Protein AF-A0AAP3A3Q9-F1 (afdb_monomer)

Secondary structure (DSSP, 8-state):
-EEE---TTS-HHHHHHHHHTTEEEE---HHHHHHHHHHHHHHTTS-HHHHHHHHHHHHHHHHHHHHHHTT-TT---

Foldseek 3Di:
DDEAEPCPPPDLVVLVVVVVVPHPYYDDDVVLVVQLVVLCVVCVVPPPVVSVVSSVVSSVVSVVVVCVSNVVPPVDD

Solvent-accessible surface area (backbone atoms only — not comparable to full-atom values): 4419 Å² total; per-residue (Å²): 128,38,74,41,75,78,46,58,88,59,52,72,66,55,51,49,50,44,39,78,73,49,43,71,42,76,45,75,52,66,58,44,51,48,34,28,52,52,33,42,68,78,29,66,90,46,60,67,76,55,31,52,49,48,22,52,47,37,30,49,52,54,50,52,54,47,34,55,68,72,67,54,62,90,69,80,132

Structure (mmCIF, N/CA/C/O backbone):
data_AF-A0AAP3A3Q9-F1
#
_entry.id   AF-A0AAP3A3Q9-F1
#
loop_
_atom_site.group_PDB
_atom_site.id
_atom_site.type_symbol
_atom_site.label_atom_id
_atom_site.label_alt_id
_atom_site.label_comp_id
_atom_site.label_asym_id
_atom_site.label_entity_id
_atom_site.label_seq_id
_atom_site.pdbx_PDB_ins_code
_atom_site.Cartn_x
_atom_site.Cartn_y
_atom_site.Cartn_z
_atom_site.occupancy
_atom_site.B_iso_or_equiv
_atom_site.auth_seq_id
_atom_site.auth_comp_id
_atom_site.auth_asym_id
_atom_site.auth_atom_id
_atom_site.pdbx_PDB_model_num
ATOM 1 N N . PRO A 1 1 ? -15.724 8.575 13.313 1.00 82.25 1 PRO A N 1
ATOM 2 C CA . PRO A 1 1 ? -14.595 7.808 12.725 1.00 82.25 1 PRO A CA 1
ATOM 3 C C . PRO A 1 1 ? -13.400 8.732 12.443 1.00 82.25 1 PRO A C 1
ATOM 5 O O . PRO A 1 1 ? -13.591 9.757 11.794 1.00 82.25 1 PRO A O 1
ATOM 8 N N . LEU A 1 2 ? -12.210 8.415 12.968 1.00 96.94 2 LEU A N 1
ATOM 9 C CA . LEU A 1 2 ? -11.004 9.239 12.789 1.00 96.94 2 LEU A CA 1
ATOM 10 C C . LEU A 1 2 ? -10.222 8.840 11.527 1.00 96.94 2 LEU A C 1
ATOM 12 O O . LEU A 1 2 ? -10.287 7.688 11.086 1.00 96.94 2 LEU A O 1
ATOM 16 N N . VAL A 1 3 ? -9.478 9.794 10.957 1.00 97.69 3 VAL A N 1
ATOM 17 C CA . VAL A 1 3 ? -8.703 9.622 9.717 1.00 97.69 3 VAL A CA 1
ATOM 18 C C . VAL A 1 3 ? -7.214 9.828 9.986 1.00 97.69 3 VAL A C 1
ATOM 20 O O . VAL A 1 3 ? -6.830 10.835 10.575 1.00 97.69 3 VAL A O 1
ATOM 23 N N . LEU A 1 4 ? -6.379 8.906 9.506 1.00 97.19 4 LEU A N 1
ATOM 24 C CA . LEU A 1 4 ? -4.923 9.013 9.530 1.00 97.19 4 LEU A CA 1
ATOM 25 C C . LEU A 1 4 ? -4.398 9.402 8.142 1.00 97.19 4 LEU A C 1
ATOM 27 O O . LEU A 1 4 ? -4.492 8.633 7.179 1.00 97.19 4 LEU A O 1
ATOM 31 N N . HIS A 1 5 ? -3.839 10.607 8.046 1.00 95.56 5 HIS A N 1
ATOM 32 C CA . HIS A 1 5 ? -3.121 11.089 6.866 1.00 95.56 5 HIS A CA 1
ATOM 33 C C . HIS A 1 5 ? -1.624 10.776 6.967 1.00 95.56 5 HIS A C 1
ATOM 35 O O . HIS A 1 5 ? -1.082 10.700 8.063 1.00 95.56 5 HIS A O 1
ATOM 41 N N . GLY A 1 6 ? -0.956 10.616 5.818 1.00 91.44 6 GLY A N 1
ATOM 42 C CA . GLY A 1 6 ? 0.497 10.416 5.777 1.00 91.44 6 GLY A CA 1
ATOM 43 C C . GLY A 1 6 ? 0.963 9.085 6.373 1.00 91.44 6 GLY A C 1
ATOM 44 O O . GLY A 1 6 ? 2.030 9.029 6.966 1.00 91.44 6 GLY A O 1
ATOM 45 N N . ALA A 1 7 ? 0.174 8.017 6.231 1.00 92.38 7 ALA A N 1
ATOM 46 C CA . ALA A 1 7 ? 0.474 6.733 6.865 1.00 92.38 7 ALA A CA 1
ATOM 47 C C . ALA A 1 7 ? 1.661 5.979 6.236 1.00 92.38 7 ALA A C 1
ATOM 49 O O . ALA A 1 7 ? 2.218 5.073 6.854 1.00 92.38 7 ALA A O 1
ATOM 50 N N . SER A 1 8 ? 2.057 6.332 5.010 1.00 90.62 8 SER A N 1
ATOM 51 C CA . SER A 1 8 ? 3.181 5.684 4.332 1.00 90.62 8 SER A CA 1
ATOM 52 C C . SER A 1 8 ? 4.498 5.967 5.063 1.00 90.62 8 SER A C 1
ATOM 54 O O . SER A 1 8 ? 4.906 7.118 5.189 1.00 90.62 8 SER A O 1
ATOM 56 N N . GLY A 1 9 ? 5.170 4.903 5.512 1.00 90.31 9 GLY A N 1
ATOM 57 C CA . GLY A 1 9 ? 6.419 4.969 6.283 1.00 90.31 9 GLY A CA 1
ATOM 58 C C . GLY A 1 9 ? 6.240 4.840 7.800 1.00 90.31 9 GLY A C 1
ATOM 59 O O . GLY A 1 9 ? 7.229 4.653 8.503 1.00 90.31 9 GLY A O 1
ATOM 60 N N . ILE A 1 10 ? 5.002 4.878 8.304 1.00 95.69 10 ILE A N 1
ATOM 61 C CA . ILE A 1 10 ? 4.697 4.523 9.696 1.00 95.69 10 ILE A CA 1
ATOM 62 C C . ILE A 1 10 ? 4.847 3.006 9.868 1.00 95.69 10 ILE A C 1
ATOM 64 O O . ILE A 1 10 ? 4.516 2.236 8.963 1.00 95.69 10 ILE A O 1
ATOM 68 N N . SER A 1 11 ? 5.345 2.574 11.028 1.00 96.69 11 SER A N 1
ATOM 69 C CA . SER A 1 11 ? 5.508 1.152 11.320 1.00 96.69 11 SER A CA 1
ATOM 70 C C . SER A 1 11 ? 4.157 0.429 11.390 1.00 96.69 11 SER A C 1
ATOM 72 O O . SER A 1 11 ? 3.150 0.978 11.840 1.00 96.69 11 SER A O 1
ATOM 74 N N . ASP A 1 12 ? 4.131 -0.844 11.000 1.00 96.69 12 ASP A N 1
ATOM 75 C CA . ASP A 1 12 ? 2.921 -1.668 11.084 1.00 96.69 12 ASP A CA 1
ATOM 76 C C . ASP A 1 12 ? 2.383 -1.779 12.525 1.00 96.69 12 ASP A C 1
ATOM 78 O O . ASP A 1 12 ? 1.174 -1.900 12.732 1.00 96.69 12 ASP A O 1
ATOM 82 N N . ALA A 1 13 ? 3.265 -1.716 13.530 1.00 97.69 13 ALA A N 1
ATOM 83 C CA . ALA A 1 13 ? 2.893 -1.730 14.944 1.00 97.69 13 ALA A CA 1
ATOM 84 C C . ALA A 1 13 ? 2.164 -0.442 15.359 1.00 97.69 13 ALA A C 1
ATOM 86 O O . ALA A 1 13 ? 1.124 -0.503 16.023 1.00 97.69 13 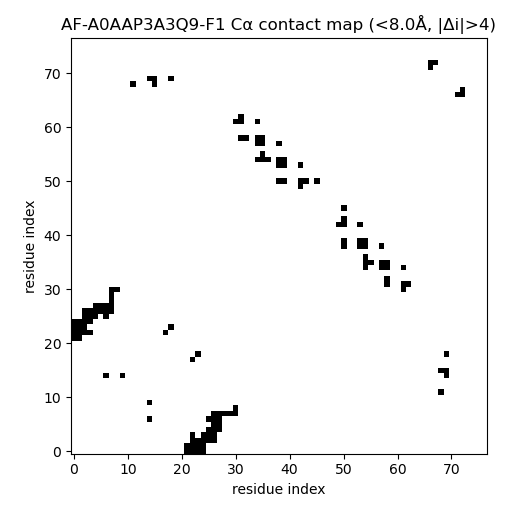ALA A O 1
ATOM 87 N N . ASP A 1 14 ? 2.656 0.714 14.914 1.00 98.06 14 ASP A N 1
ATOM 88 C CA . ASP A 1 14 ? 2.023 2.004 15.191 1.00 98.06 14 ASP A CA 1
ATOM 89 C C . ASP A 1 14 ? 0.699 2.146 14.439 1.00 98.06 14 ASP A C 1
ATOM 91 O O . ASP A 1 14 ? -0.269 2.651 15.001 1.00 98.06 14 ASP A O 1
ATOM 95 N N . ILE A 1 15 ? 0.606 1.631 13.207 1.00 97.75 15 ILE A N 1
ATOM 96 C CA . ILE A 1 15 ? -0.662 1.565 12.466 1.00 97.75 15 ILE A CA 1
ATOM 97 C C . ILE A 1 15 ? -1.703 0.754 13.242 1.00 97.75 15 ILE A C 1
ATOM 99 O O . ILE A 1 15 ? -2.822 1.225 13.445 1.00 97.75 15 ILE A O 1
ATOM 103 N N . LYS A 1 16 ? -1.341 -0.442 13.719 1.00 97.62 16 LYS A N 1
ATOM 104 C CA . LYS A 1 16 ? -2.241 -1.285 14.524 1.00 97.62 16 LYS A CA 1
ATOM 105 C C . LYS A 1 16 ? -2.664 -0.596 15.821 1.00 97.62 16 LYS A C 1
ATOM 107 O O . LYS A 1 16 ? -3.830 -0.677 16.201 1.00 97.62 16 LYS A O 1
ATOM 112 N N . THR A 1 17 ? -1.740 0.116 16.462 1.00 98.06 17 THR A N 1
ATOM 113 C CA . THR A 1 17 ? -2.020 0.907 17.668 1.00 98.06 17 THR A CA 1
ATOM 114 C C . THR A 1 17 ? -2.965 2.070 17.363 1.00 98.06 17 THR A C 1
ATOM 116 O O . THR A 1 17 ? -3.939 2.285 18.071 1.00 98.06 17 THR A O 1
ATOM 119 N N . ALA A 1 18 ? -2.758 2.797 16.267 1.00 97.56 18 ALA A N 1
ATOM 120 C CA . ALA A 1 18 ? -3.638 3.891 15.869 1.00 97.56 18 ALA A CA 1
ATOM 121 C C . ALA A 1 18 ? -5.068 3.400 15.568 1.00 97.56 18 ALA A C 1
ATOM 123 O O . ALA A 1 18 ? -6.042 4.058 15.940 1.00 97.56 18 ALA A O 1
ATOM 124 N N . ILE A 1 19 ? -5.206 2.224 14.945 1.00 97.69 19 ILE A N 1
ATOM 125 C CA . ILE A 1 19 ? -6.507 1.578 14.714 1.00 97.69 19 ILE A CA 1
ATOM 126 C C . ILE A 1 19 ? -7.191 1.244 16.046 1.00 97.69 19 ILE A C 1
ATOM 128 O O . ILE A 1 19 ? -8.364 1.577 16.217 1.00 97.69 19 ILE A O 1
ATOM 132 N N . SER A 1 20 ? -6.474 0.654 17.013 1.00 97.56 20 SER A N 1
ATOM 133 C CA . SER A 1 20 ? -7.056 0.335 18.329 1.00 97.56 20 SER A CA 1
ATOM 134 C C . SER A 1 20 ? -7.479 1.580 19.121 1.00 97.56 20 SER A C 1
ATOM 136 O O . SER A 1 20 ? -8.380 1.497 19.953 1.00 97.56 20 SER A O 1
A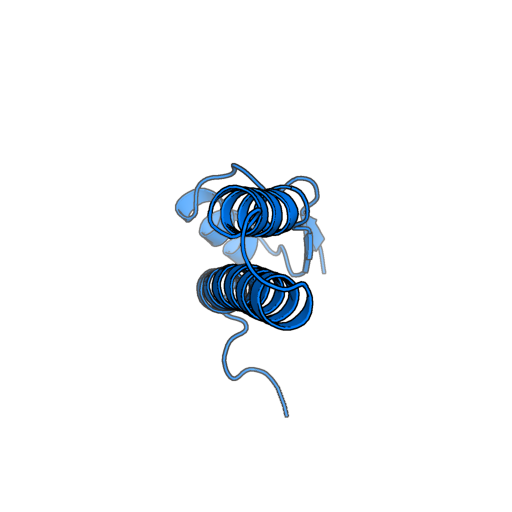TOM 138 N N . LEU A 1 21 ? -6.897 2.742 18.809 1.00 97.62 21 LEU A N 1
ATOM 139 C CA . LEU A 1 21 ? -7.247 4.050 19.373 1.00 97.62 21 LEU A CA 1
ATOM 140 C C . LEU A 1 21 ? -8.350 4.799 18.596 1.00 97.62 21 LEU A C 1
ATOM 142 O O . LEU A 1 21 ? -8.684 5.931 18.944 1.00 97.62 21 LEU A O 1
ATOM 146 N N . GLY A 1 22 ? -8.947 4.189 17.565 1.00 97.25 22 GLY A N 1
ATOM 147 C CA . GLY A 1 22 ? -10.146 4.709 16.895 1.00 97.25 22 GLY A CA 1
ATOM 148 C C . GLY A 1 22 ? -9.938 5.298 15.495 1.00 97.25 22 GLY A C 1
ATOM 149 O O . GLY A 1 22 ? -10.883 5.874 14.936 1.00 97.25 22 GLY A O 1
ATOM 150 N N . ILE A 1 23 ? -8.749 5.152 14.893 1.00 98.06 23 ILE A N 1
ATOM 151 C CA . ILE A 1 23 ? -8.576 5.392 13.452 1.00 98.06 23 ILE A CA 1
ATOM 152 C C . ILE A 1 23 ? -9.412 4.376 12.667 1.00 98.06 23 ILE A C 1
ATOM 154 O O . ILE A 1 23 ? -9.257 3.169 12.817 1.00 98.06 23 ILE A O 1
ATOM 158 N N . ALA A 1 24 ? -10.269 4.885 11.785 1.00 97.12 24 ALA A N 1
ATOM 159 C CA . ALA A 1 24 ? -11.172 4.086 10.956 1.00 97.12 24 ALA A CA 1
ATOM 160 C C . ALA A 1 24 ? -10.937 4.278 9.446 1.00 97.12 24 ALA A C 1
ATOM 162 O O . ALA A 1 24 ? -11.517 3.566 8.632 1.00 97.12 24 ALA A O 1
ATOM 163 N N . LYS A 1 25 ? -10.100 5.248 9.054 1.00 97.88 25 LYS A N 1
ATOM 164 C CA . LYS A 1 25 ? -9.706 5.497 7.663 1.00 97.88 25 LYS A CA 1
ATOM 165 C C . LYS A 1 25 ? -8.224 5.838 7.604 1.00 97.88 25 LYS A C 1
ATOM 167 O O . LYS A 1 25 ? -7.777 6.746 8.297 1.00 97.88 25 LYS A O 1
ATOM 172 N N . ILE A 1 26 ? -7.481 5.159 6.739 1.00 97.50 26 ILE A N 1
ATOM 173 C CA . ILE A 1 26 ? -6.039 5.360 6.571 1.00 97.50 26 ILE A CA 1
ATOM 174 C C . ILE A 1 26 ? -5.766 5.743 5.117 1.00 97.50 26 ILE A C 1
ATOM 176 O O . ILE A 1 26 ? -6.245 5.081 4.197 1.00 97.50 26 ILE A O 1
ATOM 180 N N . ASN A 1 27 ? -5.016 6.824 4.901 1.00 96.69 27 ASN A N 1
ATOM 181 C CA . ASN A 1 27 ? -4.603 7.247 3.566 1.00 96.69 27 ASN A CA 1
ATOM 182 C C . ASN A 1 27 ? -3.196 6.735 3.248 1.00 96.69 27 ASN A C 1
ATOM 184 O O . ASN A 1 27 ? -2.237 7.104 3.927 1.00 96.69 27 ASN A O 1
ATOM 188 N N . ILE A 1 28 ? -3.077 5.981 2.154 1.00 95.44 28 ILE A N 1
ATOM 189 C CA . ILE A 1 28 ? -1.808 5.535 1.570 1.00 95.44 28 ILE A CA 1
ATOM 190 C C . ILE A 1 28 ? -1.70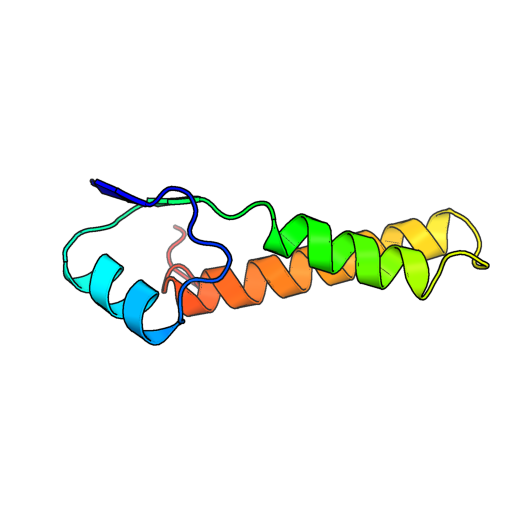5 6.031 0.125 1.00 95.44 28 ILE A C 1
ATOM 192 O O . ILE A 1 28 ? -2.672 5.965 -0.632 1.00 95.44 28 ILE A O 1
ATOM 196 N N . HIS A 1 29 ? -0.545 6.561 -0.257 1.00 96.19 29 HIS A N 1
ATOM 197 C CA . HIS A 1 29 ? -0.294 7.011 -1.631 1.00 96.19 29 HIS A CA 1
ATOM 198 C C . HIS A 1 29 ? 1.152 6.746 -2.028 1.00 96.19 29 HIS A C 1
ATOM 200 O O . HIS A 1 29 ? 1.405 6.004 -2.972 1.00 96.19 29 HIS A O 1
ATOM 206 N N . THR A 1 30 ? 2.101 7.284 -1.259 1.00 97.38 30 THR A N 1
ATOM 207 C CA . THR A 1 30 ? 3.533 7.199 -1.563 1.00 97.38 30 THR A CA 1
ATOM 208 C C . THR A 1 30 ? 4.000 5.762 -1.757 1.00 97.38 30 THR A C 1
ATOM 210 O O . THR A 1 30 ? 4.698 5.469 -2.719 1.00 97.38 30 THR A O 1
ATOM 213 N N . GLU A 1 31 ? 3.568 4.841 -0.902 1.00 95.88 31 GLU A N 1
ATOM 214 C CA . GLU A 1 31 ? 3.933 3.426 -1.010 1.00 95.88 31 GLU A CA 1
ATOM 215 C C . GLU A 1 31 ? 3.351 2.709 -2.240 1.00 95.88 31 GLU A C 1
ATOM 217 O O . GLU A 1 31 ? 3.985 1.790 -2.757 1.00 95.88 31 GLU A O 1
ATOM 222 N N . LEU A 1 32 ? 2.174 3.127 -2.724 1.00 97.94 32 LEU A N 1
ATOM 223 C CA . LEU A 1 32 ? 1.571 2.591 -3.949 1.00 97.94 32 LEU A CA 1
ATOM 224 C C . LEU A 1 32 ? 2.352 3.099 -5.163 1.00 97.94 32 LEU A C 1
ATOM 226 O O . LEU A 1 32 ? 2.691 2.324 -6.054 1.00 97.94 32 LEU A O 1
ATOM 230 N N . CYS A 1 33 ? 2.711 4.386 -5.158 1.00 98.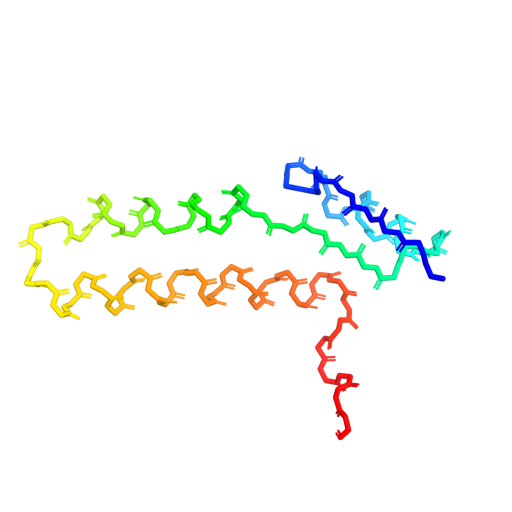12 33 CYS A N 1
ATOM 231 C CA . CYS A 1 33 ? 3.571 4.984 -6.175 1.00 98.12 33 CYS A CA 1
ATOM 232 C C . CYS A 1 33 ? 4.962 4.342 -6.188 1.00 98.12 33 CYS A C 1
ATOM 234 O O . CYS A 1 33 ? 5.500 4.083 -7.256 1.00 98.12 33 CYS A O 1
ATOM 236 N N . GLN A 1 34 ? 5.538 4.038 -5.023 1.00 98.25 34 GLN A N 1
ATOM 237 C CA . GLN A 1 34 ? 6.813 3.325 -4.926 1.00 98.25 34 GLN A CA 1
ATOM 238 C C . GLN A 1 34 ? 6.731 1.925 -5.536 1.00 98.25 34 GLN A C 1
ATOM 240 O O . GLN A 1 34 ? 7.605 1.572 -6.321 1.00 98.25 34 GLN A O 1
ATOM 245 N N . ALA A 1 35 ? 5.674 1.159 -5.239 1.00 98.44 35 ALA A N 1
ATOM 246 C CA . ALA A 1 35 ? 5.461 -0.153 -5.852 1.00 98.44 35 ALA A CA 1
ATOM 247 C C . ALA A 1 35 ? 5.350 -0.051 -7.385 1.00 98.44 35 ALA A C 1
ATOM 249 O O . ALA A 1 35 ? 5.999 -0.809 -8.102 1.00 98.44 35 ALA A O 1
ATOM 250 N N . ALA A 1 36 ? 4.606 0.940 -7.889 1.00 98.62 36 ALA A N 1
ATOM 251 C CA . ALA A 1 36 ? 4.521 1.207 -9.322 1.00 98.62 36 ALA A CA 1
ATOM 252 C C . ALA A 1 36 ? 5.883 1.575 -9.934 1.00 98.62 36 ALA A C 1
ATOM 254 O O . ALA A 1 36 ? 6.259 1.015 -10.956 1.00 98.62 36 ALA A O 1
ATOM 255 N N . MET A 1 37 ? 6.640 2.489 -9.318 1.00 98.62 37 MET A N 1
ATOM 256 C CA . MET A 1 37 ? 7.939 2.941 -9.834 1.00 98.62 37 MET A CA 1
ATOM 257 C C . MET A 1 37 ? 8.978 1.818 -9.881 1.00 98.62 37 MET A C 1
ATOM 259 O O . MET A 1 37 ? 9.750 1.750 -10.836 1.00 98.62 37 MET A O 1
ATOM 263 N N . VAL A 1 38 ? 8.991 0.933 -8.879 1.00 98.62 38 VAL A N 1
ATOM 264 C CA . VAL A 1 38 ? 9.849 -0.262 -8.884 1.00 98.62 38 VAL A CA 1
ATOM 265 C C . VAL A 1 38 ? 9.480 -1.164 -10.061 1.00 98.62 38 VAL A C 1
ATOM 267 O O . VAL A 1 38 ? 10.348 -1.467 -10.876 1.00 98.62 38 VAL A O 1
ATOM 270 N N . ALA A 1 39 ? 8.193 -1.481 -10.226 1.00 98.62 39 ALA A N 1
ATOM 271 C CA . ALA A 1 39 ? 7.726 -2.308 -11.337 1.00 98.62 39 ALA A CA 1
ATOM 272 C C . ALA A 1 39 ? 8.014 -1.677 -12.709 1.00 98.62 39 ALA A C 1
ATOM 274 O O . ALA A 1 39 ? 8.379 -2.388 -13.644 1.00 98.62 39 ALA A O 1
ATOM 275 N N . VAL A 1 40 ? 7.910 -0.347 -12.835 1.00 98.69 40 VAL A N 1
ATOM 276 C CA . VAL A 1 40 ? 8.300 0.366 -14.060 1.00 98.69 40 VAL A CA 1
ATOM 277 C C . VAL A 1 40 ? 9.780 0.169 -14.348 1.00 98.69 40 VAL A C 1
ATOM 279 O O . VAL A 1 40 ? 10.135 -0.217 -15.456 1.00 98.69 40 VAL A O 1
ATOM 282 N N . LYS A 1 41 ? 10.644 0.406 -13.357 1.00 98.56 41 LYS A N 1
ATOM 283 C CA . LYS A 1 41 ? 12.096 0.288 -13.520 1.00 98.56 41 LYS A CA 1
ATOM 284 C C . LYS A 1 41 ? 12.520 -1.127 -13.922 1.00 98.56 41 LYS A C 1
ATOM 286 O O . LYS A 1 41 ? 13.423 -1.277 -14.735 1.00 98.56 41 LYS A O 1
ATOM 291 N N . GLU A 1 42 ? 11.872 -2.148 -13.370 1.00 98.31 42 GLU A N 1
ATOM 292 C CA . GLU A 1 42 ? 12.171 -3.558 -13.653 1.00 98.31 42 GLU A CA 1
ATOM 293 C C . GLU A 1 42 ? 11.684 -4.019 -15.035 1.00 98.31 42 GLU A C 1
ATOM 295 O O . GLU A 1 42 ? 12.245 -4.957 -15.594 1.00 98.31 42 GLU A O 1
ATOM 300 N N . ASN A 1 43 ? 10.677 -3.349 -15.608 1.00 98.31 43 ASN A N 1
ATOM 301 C CA . ASN A 1 43 ? 10.015 -3.764 -16.850 1.00 98.31 43 ASN A CA 1
ATOM 302 C C . ASN A 1 43 ? 10.093 -2.712 -17.972 1.00 98.31 43 ASN A C 1
ATOM 304 O O . ASN A 1 43 ? 9.358 -2.810 -18.953 1.00 98.31 43 ASN A O 1
ATOM 308 N N . GLN A 1 44 ? 10.960 -1.704 -17.848 1.00 97.00 44 GLN A N 1
ATOM 309 C CA . GLN A 1 44 ? 11.020 -0.557 -18.768 1.00 97.00 44 GLN A CA 1
ATOM 310 C C . GLN A 1 44 ? 11.339 -0.934 -20.226 1.00 97.00 44 GLN A C 1
ATOM 312 O O . GLN A 1 44 ? 10.905 -0.237 -21.139 1.00 97.00 44 GLN A O 1
ATOM 317 N N . ASP A 1 45 ? 12.045 -2.047 -20.442 1.00 97.94 45 ASP A N 1
ATOM 318 C CA . ASP A 1 45 ? 12.430 -2.535 -21.774 1.00 97.94 45 ASP A CA 1
ATOM 319 C C . ASP A 1 45 ? 11.407 -3.523 -22.374 1.00 97.94 45 ASP A C 1
ATOM 321 O O . ASP A 1 45 ? 11.603 -4.055 -23.468 1.00 97.94 45 ASP A O 1
ATOM 325 N N . GLN A 1 46 ? 10.310 -3.798 -21.661 1.00 98.25 46 GLN A N 1
ATOM 326 C CA . GLN A 1 46 ? 9.257 -4.710 -22.106 1.00 98.25 46 GLN A CA 1
ATOM 327 C C . GLN A 1 46 ? 8.189 -3.986 -22.941 1.00 98.25 46 GLN A C 1
ATOM 329 O O . GLN A 1 46 ? 7.976 -2.780 -22.787 1.00 98.25 46 GLN A O 1
ATOM 334 N N . PRO A 1 47 ? 7.436 -4.708 -23.797 1.00 98.50 47 PRO A N 1
ATOM 335 C CA . PRO A 1 47 ? 6.293 -4.136 -24.497 1.00 98.50 47 PRO A CA 1
ATOM 336 C C . PRO A 1 47 ? 5.299 -3.484 -23.532 1.00 98.50 47 PRO A C 1
ATOM 338 O O . PRO A 1 47 ? 5.027 -4.016 -22.455 1.00 98.50 47 PRO A O 1
ATOM 341 N N . PHE A 1 48 ? 4.685 -2.377 -23.956 1.00 98.06 48 PHE A N 1
ATOM 342 C CA . PHE A 1 48 ? 3.799 -1.564 -23.114 1.00 98.06 48 PHE A CA 1
ATOM 343 C C . PHE A 1 48 ? 2.741 -2.377 -22.350 1.00 98.06 48 PHE A C 1
ATOM 345 O O . PHE A 1 48 ? 2.559 -2.180 -21.153 1.00 98.06 48 PHE A O 1
ATOM 352 N N . LEU A 1 49 ? 2.072 -3.327 -23.014 1.00 98.50 49 LEU A N 1
ATOM 353 C CA . LEU A 1 49 ? 1.042 -4.154 -22.374 1.00 98.50 49 LEU A CA 1
ATOM 354 C C . LEU A 1 49 ? 1.593 -5.070 -21.272 1.00 98.50 49 LEU A C 1
ATOM 356 O O . LEU A 1 49 ? 0.852 -5.425 -20.361 1.00 98.50 49 LEU A O 1
ATOM 360 N N . HIS A 1 50 ? 2.857 -5.484 -21.355 1.00 98.50 50 HIS A N 1
ATOM 361 C CA . HIS A 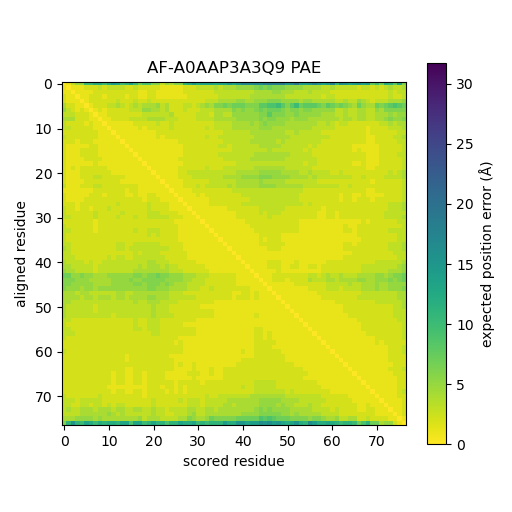1 50 ? 3.502 -6.263 -20.301 1.00 98.50 50 HIS A CA 1
ATOM 362 C C . HIS A 1 50 ? 3.869 -5.365 -19.116 1.00 98.50 50 HIS A C 1
ATOM 364 O O . HIS A 1 50 ? 3.457 -5.645 -17.994 1.00 98.50 50 HIS A O 1
ATOM 370 N N . LEU A 1 51 ? 4.550 -4.246 -19.386 1.00 98.62 51 LEU A N 1
ATOM 371 C CA . LEU A 1 51 ? 4.881 -3.225 -18.389 1.00 98.62 51 LEU A CA 1
ATOM 372 C C . LEU A 1 51 ? 3.641 -2.794 -17.587 1.00 98.62 51 LEU A C 1
ATOM 374 O O . LEU A 1 51 ? 3.656 -2.767 -16.360 1.00 98.62 51 LEU A O 1
ATOM 378 N N . GLU A 1 52 ? 2.543 -2.502 -18.281 1.00 98.56 52 GLU A N 1
ATOM 379 C CA . GLU A 1 52 ? 1.291 -2.062 -17.671 1.00 98.56 52 GLU A CA 1
ATOM 380 C C . GLU A 1 52 ? 0.689 -3.114 -16.724 1.00 98.56 52 GLU A C 1
ATOM 382 O O . GLU A 1 52 ? 0.249 -2.775 -15.619 1.00 98.56 52 GLU A O 1
ATOM 387 N N . ARG A 1 53 ? 0.748 -4.396 -17.107 1.00 98.69 53 ARG A N 1
ATOM 388 C CA . ARG A 1 53 ? 0.277 -5.514 -16.279 1.00 98.69 53 ARG A CA 1
ATOM 389 C C . ARG A 1 53 ? 1.111 -5.677 -15.015 1.00 98.69 53 ARG A C 1
ATOM 391 O O . ARG A 1 53 ? 0.526 -5.822 -13.940 1.00 98.69 53 ARG A O 1
ATOM 398 N N . GLU A 1 54 ? 2.437 -5.618 -15.122 1.00 98.75 54 GLU A N 1
ATOM 399 C CA . GLU A 1 54 ? 3.324 -5.761 -13.961 1.00 98.75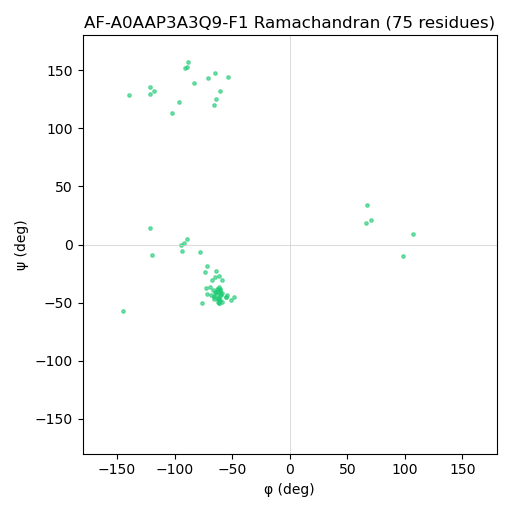 54 GLU A CA 1
ATOM 400 C C . GLU A 1 54 ? 3.181 -4.582 -12.990 1.00 98.75 54 GLU A C 1
ATOM 402 O O . GLU A 1 54 ? 3.087 -4.785 -11.780 1.00 98.75 54 GLU A O 1
ATOM 407 N N . VAL A 1 55 ? 3.024 -3.355 -13.497 1.00 98.75 55 VAL A N 1
ATOM 408 C CA . VAL A 1 55 ? 2.739 -2.182 -12.654 1.00 98.75 55 VAL A CA 1
ATOM 409 C C . VAL A 1 55 ? 1.405 -2.333 -11.919 1.00 98.75 55 VAL A C 1
ATOM 411 O O . VAL A 1 55 ? 1.342 -2.120 -10.705 1.00 98.75 55 VAL A O 1
ATOM 414 N N . ARG A 1 56 ? 0.331 -2.744 -12.612 1.00 98.69 56 ARG A N 1
ATOM 415 C CA . ARG A 1 56 ? -0.968 -2.999 -11.963 1.00 98.69 56 ARG A CA 1
ATOM 416 C C . ARG A 1 56 ? -0.874 -4.085 -10.901 1.00 98.69 56 ARG A C 1
ATOM 418 O O . ARG A 1 56 ? -1.484 -3.947 -9.841 1.00 98.69 56 ARG A O 1
ATOM 425 N N . LYS A 1 57 ? -0.138 -5.159 -11.185 1.00 98.75 57 LYS A N 1
ATOM 426 C CA . LYS A 1 57 ? 0.080 -6.265 -10.255 1.00 98.75 57 LYS A CA 1
ATOM 427 C C . LYS A 1 57 ? 0.808 -5.790 -8.998 1.00 98.75 57 LYS A C 1
ATOM 429 O O . LYS A 1 57 ? 0.287 -6.009 -7.910 1.00 98.75 57 LYS A O 1
ATOM 434 N N . ALA A 1 58 ? 1.910 -5.056 -9.138 1.00 98.75 58 ALA A N 1
ATOM 435 C CA . ALA A 1 58 ? 2.680 -4.541 -8.005 1.00 98.75 58 ALA A CA 1
ATOM 436 C C . ALA A 1 58 ? 1.854 -3.601 -7.108 1.00 98.75 58 ALA A C 1
ATOM 438 O O . ALA A 1 58 ? 1.860 -3.724 -5.882 1.00 98.75 58 ALA A O 1
ATOM 439 N N . VAL A 1 59 ? 1.077 -2.689 -7.705 1.00 98.69 59 VAL A N 1
ATOM 440 C CA . VAL A 1 59 ? 0.178 -1.801 -6.946 1.00 98.69 59 VAL A CA 1
ATOM 441 C C . VAL A 1 59 ? -0.917 -2.600 -6.236 1.00 98.69 59 VAL A C 1
ATOM 443 O O . VAL A 1 59 ? -1.221 -2.326 -5.074 1.00 98.69 59 VAL A O 1
ATOM 446 N N . LYS A 1 60 ? -1.500 -3.601 -6.909 1.00 98.62 60 LYS A N 1
ATOM 447 C CA . LYS A 1 60 ? -2.514 -4.485 -6.322 1.00 98.62 60 LYS A CA 1
ATOM 448 C C . LYS A 1 60 ? -1.956 -5.263 -5.132 1.00 98.62 60 LYS A C 1
ATOM 450 O O . LYS A 1 60 ? -2.619 -5.329 -4.103 1.00 98.62 60 LYS A O 1
ATOM 455 N N . GLU A 1 61 ? -0.765 -5.837 -5.258 1.00 98.62 61 GLU A N 1
ATOM 456 C CA . GLU A 1 61 ? -0.105 -6.584 -4.183 1.00 98.62 61 GLU A CA 1
ATOM 457 C C . GLU A 1 61 ? 0.134 -5.688 -2.964 1.00 98.62 61 GLU A C 1
ATOM 459 O O . GLU A 1 61 ? -0.314 -6.029 -1.867 1.00 98.62 61 GLU A O 1
ATOM 464 N N . ARG A 1 62 ? 0.679 -4.479 -3.162 1.00 98.06 62 ARG A N 1
ATOM 465 C CA . ARG A 1 62 ? 0.852 -3.506 -2.072 1.00 98.06 62 ARG A CA 1
ATOM 466 C C . ARG A 1 62 ? -0.475 -3.102 -1.422 1.00 98.06 62 ARG A C 1
ATOM 468 O O . ARG A 1 62 ? -0.560 -2.987 -0.200 1.00 98.06 62 ARG A O 1
ATOM 475 N N . ALA A 1 63 ? -1.530 -2.903 -2.209 1.00 98.00 63 ALA A N 1
ATOM 476 C CA . ALA A 1 63 ? -2.852 -2.598 -1.668 1.00 98.00 63 ALA A CA 1
ATOM 477 C C . ALA A 1 63 ? -3.414 -3.760 -0.827 1.00 98.00 63 ALA A C 1
ATOM 479 O O . ALA A 1 63 ? -3.965 -3.525 0.248 1.00 98.00 63 ALA A O 1
ATOM 48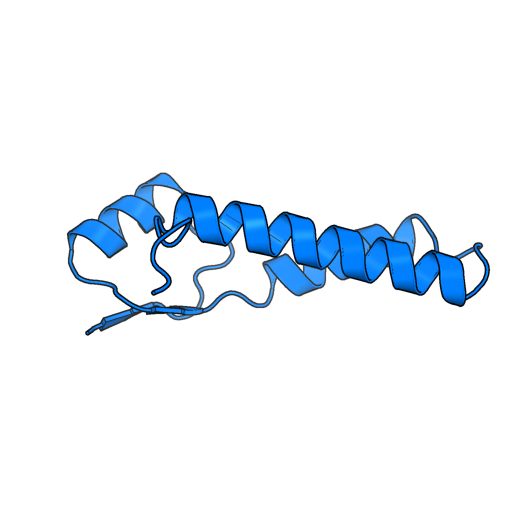0 N N . LEU A 1 64 ? -3.240 -5.010 -1.272 1.00 98.19 64 LEU A N 1
ATOM 481 C CA . LEU A 1 64 ? -3.672 -6.204 -0.537 1.00 98.19 64 LEU A CA 1
ATOM 482 C C . LEU A 1 64 ? -2.909 -6.384 0.781 1.00 98.19 64 LEU A C 1
ATOM 484 O O . LEU A 1 64 ? -3.522 -6.718 1.795 1.00 98.19 64 LEU A O 1
ATOM 488 N N . GLU A 1 65 ? -1.599 -6.128 0.793 1.00 97.50 65 GLU A N 1
ATOM 489 C CA . GLU A 1 65 ? -0.794 -6.102 2.023 1.00 97.50 65 GLU A CA 1
ATOM 490 C C . GLU A 1 65 ? -1.384 -5.121 3.043 1.00 97.50 65 GLU A C 1
ATOM 492 O O . GLU A 1 65 ? -1.561 -5.463 4.215 1.00 97.50 65 GLU A O 1
ATOM 497 N N . LYS A 1 66 ? -1.762 -3.919 2.592 1.00 96.88 66 LYS A N 1
ATOM 498 C CA . LYS A 1 66 ? -2.346 -2.896 3.463 1.00 96.88 66 LYS A CA 1
ATOM 499 C C 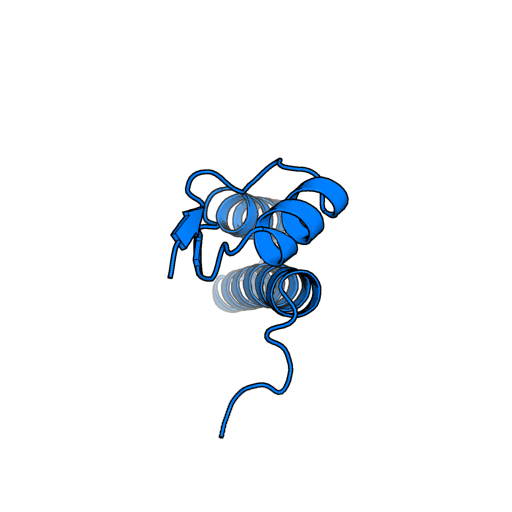. LYS A 1 66 ? -3.770 -3.204 3.906 1.00 96.88 66 LYS A C 1
ATOM 501 O O . LYS A 1 66 ? -4.071 -2.996 5.075 1.00 96.88 66 LYS A O 1
ATOM 506 N N . ILE A 1 67 ? -4.614 -3.782 3.053 1.00 97.75 67 ILE A N 1
ATOM 507 C CA . ILE A 1 67 ? -5.948 -4.277 3.447 1.00 97.75 67 ILE A CA 1
ATOM 508 C C . ILE A 1 67 ? -5.837 -5.278 4.607 1.00 97.75 67 ILE A C 1
ATOM 510 O O . ILE A 1 67 ? -6.552 -5.166 5.605 1.00 97.75 67 ILE A O 1
ATOM 514 N N . LYS A 1 68 ? -4.885 -6.215 4.520 1.00 97.88 68 LYS A N 1
ATOM 515 C CA . LYS A 1 68 ? -4.619 -7.180 5.596 1.00 97.88 68 LYS A CA 1
ATOM 516 C C . LYS A 1 68 ? -4.089 -6.501 6.855 1.00 97.88 68 LYS A C 1
ATOM 518 O O . LYS A 1 68 ? -4.592 -6.770 7.943 1.00 97.88 68 LYS A O 1
ATOM 523 N N . LEU A 1 69 ? -3.115 -5.597 6.721 1.00 97.12 69 LEU A N 1
ATOM 524 C CA . LEU A 1 69 ? -2.559 -4.844 7.850 1.00 97.12 69 LEU A CA 1
ATOM 525 C C . LEU A 1 69 ? -3.627 -4.029 8.592 1.00 97.12 69 LEU A C 1
ATOM 527 O O . LEU A 1 69 ? -3.620 -3.984 9.821 1.00 97.12 69 LEU A O 1
ATOM 531 N N . PHE A 1 70 ? -4.538 -3.394 7.852 1.00 96.75 70 PHE A N 1
ATOM 532 C CA . PHE A 1 70 ? -5.602 -2.557 8.405 1.00 96.75 70 PHE A CA 1
ATOM 533 C C . PHE A 1 70 ? -6.770 -3.372 8.979 1.00 96.75 70 PHE A C 1
ATOM 535 O O . PHE A 1 70 ? -7.673 -2.795 9.580 1.00 96.75 70 PHE A O 1
ATOM 542 N N . GLY A 1 71 ? -6.769 -4.699 8.807 1.00 96.44 71 GLY A N 1
ATOM 543 C CA . GLY A 1 71 ? -7.826 -5.581 9.301 1.00 96.44 71 GLY A CA 1
ATOM 544 C C . GLY A 1 71 ? -9.154 -5.450 8.548 1.00 96.44 71 GLY A C 1
ATOM 545 O O . GLY A 1 71 ? -10.199 -5.804 9.097 1.00 96.44 71 GLY A O 1
ATOM 546 N N . SER A 1 72 ? -9.128 -4.933 7.314 1.00 96.31 72 SER A N 1
ATOM 547 C CA . SER A 1 72 ? -10.320 -4.754 6.473 1.00 96.31 72 SER A CA 1
ATOM 548 C C . SER A 1 72 ? -10.595 -5.926 5.523 1.00 96.31 72 SER A C 1
ATOM 550 O O . SER A 1 72 ? -11.635 -5.941 4.864 1.00 96.31 72 SER A O 1
ATOM 552 N N . ASP A 1 73 ? -9.702 -6.918 5.466 1.00 97.50 73 ASP A N 1
ATOM 553 C CA . ASP A 1 73 ? -9.901 -8.138 4.678 1.00 97.50 73 ASP A CA 1
ATOM 554 C C . ASP A 1 73 ? -11.154 -8.906 5.144 1.00 97.50 73 ASP A C 1
ATOM 556 O O . ASP A 1 73 ? -11.374 -9.090 6.344 1.00 97.50 73 ASP A O 1
ATOM 560 N N . GLY A 1 74 ? -11.998 -9.320 4.196 1.00 96.75 74 GLY A N 1
ATOM 561 C CA . GLY A 1 74 ? -13.246 -10.044 4.473 1.00 96.75 74 GLY A CA 1
ATOM 562 C C . GLY A 1 74 ? -14.337 -9.255 5.214 1.00 96.75 74 GLY A C 1
ATOM 563 O O . GLY A 1 74 ? -15.227 -9.870 5.792 1.00 96.75 74 GLY A O 1
ATOM 564 N N . LYS A 1 75 ? -14.279 -7.915 5.242 1.00 95.25 75 LYS A N 1
ATOM 565 C CA . LYS A 1 75 ? -15.272 -7.061 5.931 1.00 95.25 75 LYS A CA 1
ATOM 566 C C . LYS A 1 75 ? -16.410 -6.538 5.043 1.00 95.25 75 LYS A C 1
ATOM 568 O O . LYS A 1 75 ? -17.239 -5.783 5.539 1.00 95.25 75 LYS A O 1
ATOM 573 N N . ALA A 1 76 ? -16.416 -6.869 3.752 1.00 94.06 76 ALA A N 1
ATOM 574 C CA . ALA A 1 76 ? -17.477 -6.463 2.830 1.00 94.06 76 ALA A CA 1
ATOM 575 C C . ALA A 1 76 ? -18.682 -7.418 2.923 1.00 94.06 76 ALA A C 1
ATOM 577 O O . ALA A 1 76 ? -18.481 -8.630 3.001 1.00 94.06 76 ALA A O 1
ATOM 578 N N . GLU A 1 77 ? -19.894 -6.858 2.884 1.00 84.44 77 GLU A N 1
ATOM 579 C CA . GLU A 1 77 ? -21.187 -7.560 2.782 1.00 84.44 77 GLU A CA 1
ATOM 580 C C . GLU A 1 77 ? -21.818 -7.329 1.404 1.00 84.44 77 GLU A C 1
ATOM 582 O O . GLU A 1 77 ? -21.661 -6.202 0.870 1.00 84.44 77 GLU A O 1
#

pLDDT: mean 96.94, std 2.82, range [82.25, 98.75]

Organism: Escherichia coli (NCBI:txid562)

Radius of gyration: 14.82 Å; Cα contacts (8 Å, |Δi|>4): 69; chains: 1; bounding box: 34×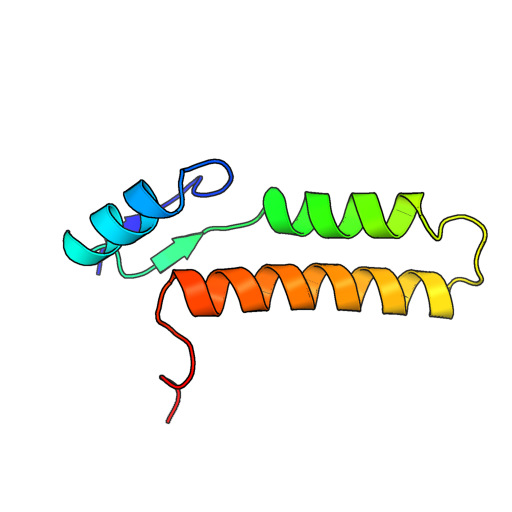21×44 Å

Sequence (77 aa):
PLVLHGASGISDADIKTAISLGIAKINIHTELCQAAMVAVKENQDQPFLHLEREVRKAVKERALEKIKLFGSDGKAE

InterPro domains:
  IPR000771 Fructose-bisphosphate aldolase, class-II [PF01116] (1-75)
  IPR013785 Aldolase-type TIM barrel [G3DSA:3.20.20.70] (1-77)

Mean predicted aligned error: 2.5 Å

Nearest PDB structures (foldseek):
  6ofu-assembly1_A  TM=9.837E-01  e=4.657E-09  Escherichia coli K-12
  6ofu-assembly1_C  TM=9.773E-01  e=2.629E-09  Escherichia coli K-12
  6ofu-assembly1_D  TM=9.806E-01  e=5.288E-09  Escherichia coli K-12
  6ofu-assembly1_B  TM=9.715E-01  e=3.555E-08  Escherichia coli K-12
  7yva-assembly1_B  TM=8.584E-01  e=3.729E-03  Candida albicans